Protein AF-I7J3J7-F1 (afdb_monomer)

pLDDT: mean 79.82, std 12.28, range [42.19, 95.25]

Organism: NCBI:txid1423751

Radius of gyration: 23.91 Å; Cα contacts (8 Å, |Δi|>4): 30; chains: 1; bounding box: 55×21×64 Å

Structure (mmCIF, N/CA/C/O backbone):
data_AF-I7J3J7-F1
#
_entry.id   AF-I7J3J7-F1
#
loop_
_atom_site.group_PDB
_atom_site.id
_atom_site.type_symbol
_atom_site.label_atom_id
_atom_site.label_alt_id
_atom_site.label_comp_id
_atom_site.label_asym_id
_atom_site.label_entity_id
_atom_site.label_seq_id
_atom_site.pdbx_PDB_ins_code
_atom_site.Cartn_x
_atom_site.Cartn_y
_atom_site.Cartn_z
_atom_site.occupancy
_atom_site.B_iso_or_equiv
_atom_site.auth_seq_id
_atom_site.auth_comp_id
_atom_site.auth_asym_id
_atom_site.auth_atom_id
_atom_site.pdbx_PDB_model_num
ATOM 1 N N . MET A 1 1 ? 8.560 -5.495 23.700 1.00 59.47 1 MET A N 1
ATOM 2 C CA . MET A 1 1 ? 8.356 -4.814 22.403 1.00 59.47 1 MET A CA 1
ATOM 3 C C . MET A 1 1 ? 7.828 -3.424 22.696 1.00 59.47 1 MET A C 1
ATOM 5 O O . MET A 1 1 ? 6.864 -3.328 23.442 1.00 59.47 1 MET A O 1
ATOM 9 N N . SER A 1 2 ? 8.471 -2.378 22.184 1.00 74.12 2 SER A N 1
ATOM 10 C CA . SER A 1 2 ? 8.046 -0.991 22.407 1.00 74.12 2 SER A CA 1
ATOM 11 C C . SER A 1 2 ? 7.105 -0.562 21.284 1.00 74.12 2 SER A C 1
ATOM 13 O O . SER A 1 2 ? 7.450 -0.701 20.114 1.00 74.12 2 SER A O 1
ATOM 15 N N . THR A 1 3 ? 5.918 -0.070 21.627 1.00 80.25 3 THR A N 1
ATOM 16 C CA . THR A 1 3 ? 4.945 0.474 20.669 1.00 80.25 3 THR A CA 1
ATOM 17 C C . THR A 1 3 ? 4.959 1.996 20.730 1.00 80.25 3 THR A C 1
ATOM 19 O O . THR A 1 3 ? 4.786 2.566 21.805 1.00 80.25 3 THR A O 1
ATOM 22 N N . SER A 1 4 ? 5.142 2.650 19.584 1.00 85.56 4 SER A N 1
ATOM 23 C CA . SER A 1 4 ? 5.110 4.112 19.457 1.00 85.56 4 SER A CA 1
ATOM 24 C C . SER A 1 4 ? 3.775 4.572 18.872 1.00 85.56 4 SER A C 1
ATOM 26 O O . SER A 1 4 ? 3.250 3.949 17.950 1.00 85.56 4 SER A O 1
ATOM 28 N N . ILE A 1 5 ? 3.230 5.675 19.389 1.00 86.75 5 ILE A N 1
ATOM 29 C CA . ILE A 1 5 ? 1.997 6.278 18.869 1.00 86.75 5 ILE A CA 1
ATOM 30 C C . ILE A 1 5 ? 2.331 7.052 17.591 1.00 86.75 5 ILE A C 1
ATOM 32 O O . ILE A 1 5 ? 3.247 7.870 17.582 1.00 86.75 5 ILE A O 1
ATOM 36 N N . THR A 1 6 ? 1.581 6.800 16.518 1.00 87.94 6 THR A N 1
ATOM 37 C CA . THR A 1 6 ? 1.696 7.521 15.243 1.00 87.94 6 THR A CA 1
ATOM 38 C C . THR A 1 6 ? 0.337 8.100 14.866 1.00 87.94 6 THR A C 1
ATOM 40 O O . THR A 1 6 ? -0.654 7.372 14.828 1.00 87.94 6 THR A O 1
ATOM 43 N N . THR A 1 7 ? 0.286 9.401 14.577 1.00 88.56 7 THR A N 1
ATOM 44 C CA . THR A 1 7 ? -0.940 10.100 14.163 1.00 88.56 7 THR A CA 1
ATOM 45 C C . THR A 1 7 ? -0.958 10.262 12.648 1.00 88.56 7 THR A C 1
ATOM 47 O O . THR A 1 7 ? -0.056 10.878 12.084 1.00 88.56 7 THR A O 1
ATOM 50 N N . ILE A 1 8 ? -2.000 9.750 11.991 1.00 88.38 8 ILE A N 1
ATOM 51 C CA . ILE A 1 8 ? -2.178 9.823 10.534 1.00 88.38 8 ILE A CA 1
ATOM 52 C C . ILE A 1 8 ? -3.395 10.703 10.236 1.00 88.38 8 ILE A C 1
ATOM 54 O O . ILE A 1 8 ? -4.453 10.530 10.843 1.00 88.38 8 ILE A O 1
ATOM 58 N N . ARG A 1 9 ? -3.251 11.656 9.309 1.00 91.25 9 ARG A N 1
ATOM 59 C CA . ARG A 1 9 ? -4.360 12.490 8.825 1.00 91.25 9 ARG A CA 1
ATOM 60 C C . ARG A 1 9 ? -4.965 11.841 7.585 1.00 91.25 9 ARG A C 1
ATOM 62 O O . ARG A 1 9 ? -4.247 11.588 6.625 1.00 91.25 9 ARG A O 1
ATOM 69 N N . LEU A 1 10 ? -6.267 11.576 7.625 1.00 90.56 10 LEU A N 1
ATOM 70 C CA . LEU A 1 10 ? -7.038 11.042 6.506 1.00 90.56 10 LEU A CA 1
ATOM 71 C C . LEU A 1 10 ? -8.230 11.959 6.254 1.00 90.56 10 LEU A C 1
ATOM 73 O O . LEU A 1 10 ? -8.795 12.505 7.204 1.00 90.56 10 LEU A O 1
ATOM 77 N N . ASP A 1 11 ? -8.618 12.079 4.988 1.00 95.25 11 ASP A N 1
ATOM 78 C CA . ASP A 1 11 ? -9.912 12.650 4.631 1.00 95.25 11 ASP A CA 1
ATOM 79 C C . ASP A 1 11 ? -11.054 11.822 5.243 1.00 95.25 11 ASP A C 1
ATOM 81 O O . ASP A 1 11 ? -10.950 10.600 5.403 1.00 95.25 11 ASP A O 1
ATOM 85 N N . GLU A 1 12 ? -12.154 12.485 5.594 1.00 93.69 12 GLU A N 1
ATOM 86 C CA . GLU A 1 12 ? -13.292 11.827 6.233 1.00 93.69 12 GLU A CA 1
ATOM 87 C C . GLU A 1 12 ? -13.977 10.800 5.325 1.00 93.69 12 GLU A C 1
ATOM 89 O O . GLU A 1 12 ? -14.398 9.747 5.814 1.00 93.69 12 GLU A O 1
ATOM 94 N N . ASN A 1 13 ? -14.079 11.077 4.024 1.00 94.12 13 ASN A N 1
ATOM 95 C CA . ASN A 1 13 ? -14.695 10.160 3.066 1.00 94.12 13 ASN A CA 1
ATOM 96 C C . ASN A 1 13 ? -13.797 8.941 2.871 1.00 94.12 13 ASN A C 1
ATOM 98 O O . ASN A 1 13 ? -14.253 7.811 3.039 1.00 94.12 13 ASN A O 1
ATOM 102 N N . LEU A 1 14 ? -12.492 9.174 2.675 1.00 92.44 14 LEU A N 1
ATOM 103 C CA . LEU A 1 14 ? -11.503 8.100 2.563 1.00 92.44 14 LEU A CA 1
ATOM 104 C C . LEU A 1 14 ? -11.510 7.191 3.796 1.00 92.44 14 LEU A C 1
ATOM 106 O O . LEU A 1 14 ? -11.450 5.970 3.671 1.00 92.44 14 LEU A O 1
ATOM 110 N N . LYS A 1 15 ? -11.604 7.768 4.999 1.00 91.81 15 LYS A N 1
ATOM 111 C CA . LYS A 1 15 ? -11.675 6.997 6.244 1.00 91.81 15 LYS A CA 1
ATOM 112 C C . LYS A 1 15 ? -12.913 6.097 6.283 1.00 91.81 15 LYS A C 1
ATOM 114 O O . LYS A 1 15 ? -12.787 4.939 6.678 1.00 91.81 15 LYS A O 1
ATOM 119 N N . LYS A 1 16 ? -14.086 6.616 5.901 1.00 93.75 16 LYS A N 1
ATOM 120 C CA . LYS A 1 16 ? -15.353 5.862 5.891 1.00 93.75 16 LYS A CA 1
ATOM 121 C C . LYS A 1 16 ? -15.311 4.718 4.882 1.00 93.75 16 LYS A C 1
ATOM 123 O O . LYS A 1 16 ? -15.646 3.590 5.241 1.00 93.75 16 LYS A O 1
ATOM 128 N N . ASP A 1 17 ? -14.849 4.992 3.666 1.00 93.62 17 ASP A N 1
ATOM 129 C CA . ASP A 1 17 ? -14.722 3.973 2.623 1.00 93.62 17 ASP A CA 1
ATOM 130 C C . ASP A 1 17 ? -13.720 2.894 3.022 1.00 93.62 17 ASP A C 1
ATOM 132 O O . ASP A 1 17 ? -14.022 1.702 2.945 1.00 93.62 17 ASP A O 1
ATOM 136 N N . LEU A 1 18 ? -12.547 3.292 3.515 1.00 91.75 18 LEU A N 1
ATOM 137 C CA . LEU A 1 18 ? -11.535 2.349 3.972 1.00 91.75 18 LEU A CA 1
ATOM 138 C C . LEU A 1 18 ? -12.074 1.483 5.115 1.00 91.75 18 LEU A C 1
ATOM 140 O O . LEU A 1 18 ? -11.949 0.265 5.058 1.00 91.75 18 LEU A O 1
ATOM 144 N N . GLN A 1 19 ? -12.738 2.075 6.108 1.00 92.19 19 GLN A N 1
ATOM 145 C CA . GLN A 1 19 ? -13.314 1.325 7.223 1.00 92.19 19 GLN A CA 1
ATOM 146 C C . GLN A 1 19 ? -14.351 0.294 6.753 1.00 92.19 19 GLN A C 1
ATOM 148 O O . GLN A 1 19 ? -14.236 -0.874 7.108 1.00 92.19 19 GLN A O 1
ATOM 153 N N . LYS A 1 20 ? -15.276 0.676 5.865 1.00 93.94 20 LYS A N 1
ATOM 154 C CA . LYS A 1 20 ? -16.280 -0.239 5.295 1.00 93.94 20 LYS A CA 1
ATOM 155 C C . LYS A 1 20 ? -15.650 -1.428 4.554 1.00 93.94 20 LYS A C 1
ATOM 157 O O . LYS A 1 20 ? -16.120 -2.562 4.676 1.00 93.94 20 LYS A O 1
ATOM 162 N N . ASN A 1 21 ? -14.595 -1.177 3.778 1.00 93.19 21 ASN A N 1
ATOM 163 C CA . ASN A 1 21 ? -13.877 -2.228 3.055 1.00 93.19 21 ASN A CA 1
ATOM 164 C C . ASN A 1 21 ? -13.131 -3.167 4.013 1.00 93.19 21 ASN A C 1
ATOM 166 O O . ASN A 1 21 ? -13.209 -4.385 3.870 1.00 93.19 21 ASN A O 1
ATOM 170 N N . LEU A 1 22 ? -12.445 -2.611 5.012 1.00 92.69 22 LEU A N 1
ATOM 171 C CA . LEU A 1 22 ? -11.704 -3.393 6.000 1.00 92.69 22 LEU A CA 1
ATOM 172 C C . LEU A 1 22 ? -12.635 -4.242 6.883 1.00 92.69 22 LEU A C 1
ATOM 174 O O . LEU A 1 22 ? -12.328 -5.409 7.128 1.00 92.69 22 LEU A O 1
ATOM 178 N N . ASP A 1 23 ? -13.799 -3.709 7.266 1.00 93.31 23 ASP A N 1
ATOM 179 C CA . ASP A 1 23 ? -14.832 -4.441 8.010 1.00 93.31 23 ASP A CA 1
ATOM 180 C C . ASP A 1 23 ? -15.369 -5.634 7.204 1.00 93.31 23 ASP A C 1
ATOM 182 O O . ASP A 1 23 ? -15.600 -6.706 7.761 1.00 93.31 23 ASP A O 1
ATOM 186 N N . SER A 1 24 ? -15.485 -5.491 5.879 1.00 92.44 24 SER A N 1
ATOM 187 C CA . SER A 1 24 ? -15.912 -6.583 4.988 1.00 92.44 24 SER A CA 1
ATOM 188 C C . SER A 1 24 ? -14.899 -7.736 4.929 1.00 92.44 24 SER A C 1
ATOM 190 O O . SER A 1 24 ? -15.276 -8.877 4.675 1.00 92.44 24 SER A O 1
ATOM 192 N N . ILE A 1 25 ? -13.618 -7.447 5.176 1.00 92.44 25 ILE A N 1
ATOM 193 C CA . ILE A 1 25 ? -12.512 -8.421 5.187 1.00 92.44 25 ILE A CA 1
ATOM 194 C C . ILE A 1 25 ? -12.206 -8.884 6.631 1.00 92.44 25 ILE A C 1
ATOM 196 O O . ILE A 1 25 ? -11.400 -9.788 6.849 1.00 92.44 25 ILE A O 1
ATOM 200 N N . GLY A 1 26 ? -12.863 -8.297 7.637 1.00 92.00 26 GLY A N 1
ATOM 201 C CA . GLY A 1 26 ? -12.683 -8.633 9.050 1.00 92.00 26 GLY A CA 1
ATOM 202 C C . GLY A 1 26 ? -11.361 -8.143 9.648 1.00 92.00 26 GLY A C 1
ATOM 203 O O . GLY A 1 26 ? -10.877 -8.716 10.626 1.00 92.00 26 GLY A O 1
ATOM 204 N N . ILE A 1 27 ? -10.752 -7.102 9.075 1.00 93.56 27 ILE A N 1
ATOM 205 C CA . ILE A 1 27 ? -9.493 -6.526 9.565 1.00 93.56 27 ILE A CA 1
ATOM 206 C C . ILE A 1 27 ? -9.693 -5.103 10.074 1.00 93.56 27 ILE A C 1
ATOM 208 O O . ILE A 1 27 ? -10.533 -4.355 9.592 1.00 93.56 27 ILE A O 1
ATOM 212 N N . THR A 1 28 ? -8.890 -4.701 11.059 1.00 92.12 28 THR A N 1
ATOM 213 C CA . THR A 1 28 ? -8.944 -3.332 11.586 1.00 92.12 28 THR A CA 1
ATOM 214 C C . THR A 1 28 ? -8.021 -2.398 10.811 1.00 92.12 28 THR A C 1
ATOM 216 O O . THR A 1 28 ? -7.011 -2.819 10.239 1.00 92.12 28 THR A O 1
ATOM 219 N N . MET A 1 29 ? -8.309 -1.098 10.887 1.00 90.19 29 MET A N 1
ATOM 220 C CA . MET A 1 29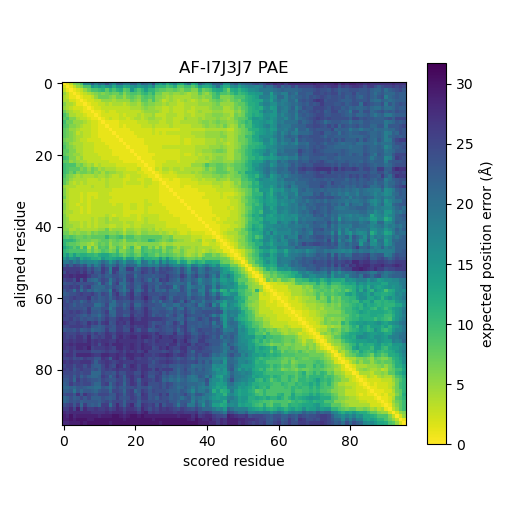 ? -7.464 -0.036 10.334 1.00 90.19 29 MET A CA 1
ATOM 221 C C . MET A 1 29 ? -5.999 -0.139 10.793 1.00 90.19 29 MET A C 1
ATOM 223 O O . MET A 1 29 ? -5.075 -0.015 9.994 1.00 90.19 29 MET A O 1
ATOM 227 N N . ASN A 1 30 ? -5.770 -0.426 12.078 1.00 90.56 30 ASN A N 1
ATOM 228 C CA . ASN A 1 30 ? -4.421 -0.599 12.615 1.00 90.56 30 ASN A CA 1
ATOM 229 C C . ASN A 1 30 ? -3.712 -1.812 11.994 1.00 90.56 30 ASN A C 1
ATOM 231 O O . ASN A 1 30 ? -2.547 -1.721 11.611 1.00 90.56 30 ASN A O 1
ATOM 235 N N . THR A 1 31 ? -4.423 -2.935 11.854 1.00 92.38 31 THR A N 1
ATOM 236 C CA . THR A 1 31 ? -3.883 -4.142 11.216 1.00 92.38 31 THR A CA 1
ATOM 237 C C . THR A 1 31 ? -3.437 -3.846 9.785 1.00 92.38 31 THR A C 1
ATOM 239 O O . THR A 1 31 ? -2.333 -4.232 9.407 1.00 92.38 31 THR A O 1
ATOM 242 N N . TYR A 1 32 ? -4.247 -3.109 9.020 1.00 92.50 32 TYR A N 1
ATOM 243 C CA . TYR A 1 32 ? -3.920 -2.708 7.651 1.00 92.50 32 TYR A CA 1
ATOM 244 C C . TYR A 1 32 ? -2.609 -1.911 7.571 1.00 92.50 32 TYR A C 1
ATOM 246 O O . TYR A 1 32 ? -1.693 -2.302 6.844 1.00 92.50 32 TYR A O 1
ATOM 254 N N . PHE A 1 33 ? -2.459 -0.854 8.375 1.00 91.06 33 PHE A N 1
ATOM 255 C CA . PHE A 1 33 ? -1.239 -0.037 8.364 1.00 91.06 33 PHE A CA 1
ATOM 256 C C . PHE A 1 33 ? 0.006 -0.807 8.815 1.00 91.06 33 PHE A C 1
ATOM 258 O O . PHE A 1 33 ? 1.080 -0.639 8.234 1.00 91.06 33 PHE A O 1
ATOM 265 N N . VAL A 1 34 ? -0.123 -1.693 9.806 1.00 92.12 34 VAL A N 1
ATOM 266 C CA . VAL A 1 34 ? 0.989 -2.549 10.241 1.00 92.12 34 VAL A CA 1
ATOM 267 C C . VAL A 1 34 ? 1.413 -3.511 9.128 1.00 92.12 34 VAL A C 1
ATOM 269 O O . VAL A 1 34 ? 2.611 -3.718 8.930 1.00 92.12 34 VAL A O 1
ATOM 272 N N . MET A 1 35 ? 0.464 -4.091 8.387 1.00 92.38 35 MET A N 1
ATOM 273 C CA . MET A 1 35 ? 0.771 -4.969 7.252 1.00 92.38 35 MET A CA 1
ATOM 274 C C . MET A 1 35 ? 1.470 -4.207 6.125 1.00 92.38 35 MET A C 1
ATOM 276 O O . MET A 1 35 ? 2.514 -4.662 5.660 1.00 92.38 35 MET A O 1
ATOM 280 N N . ALA A 1 36 ? 0.973 -3.022 5.761 1.00 90.88 36 ALA A N 1
ATOM 281 C CA . ALA A 1 36 ? 1.601 -2.173 4.751 1.00 90.88 36 ALA A CA 1
ATOM 282 C C . ALA A 1 36 ? 3.041 -1.787 5.140 1.00 90.88 36 ALA A C 1
ATOM 284 O O . ALA A 1 36 ? 3.961 -1.890 4.327 1.00 90.88 36 ALA A O 1
ATOM 285 N N . ALA A 1 37 ? 3.270 -1.418 6.405 1.00 91.25 37 ALA A N 1
ATOM 286 C 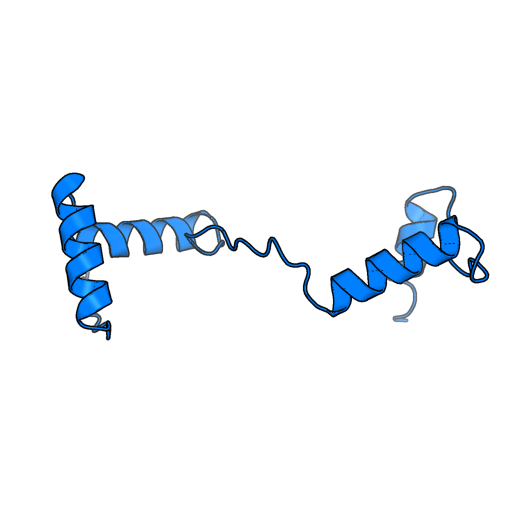CA . ALA A 1 37 ? 4.606 -1.105 6.907 1.00 91.25 37 ALA A CA 1
ATOM 287 C C . ALA A 1 37 ? 5.547 -2.321 6.849 1.00 91.25 37 ALA A C 1
ATOM 289 O O . ALA A 1 37 ? 6.687 -2.202 6.398 1.00 91.25 37 ALA A O 1
ATOM 290 N N . LYS A 1 38 ? 5.073 -3.507 7.258 1.00 92.12 38 LYS A N 1
ATOM 291 C CA . LYS A 1 38 ? 5.852 -4.752 7.159 1.00 92.12 38 LYS A CA 1
ATOM 292 C C . LYS A 1 38 ? 6.198 -5.082 5.712 1.00 92.12 38 LYS A C 1
ATOM 294 O O . LYS A 1 38 ? 7.351 -5.397 5.431 1.00 92.12 38 LYS A O 1
ATOM 299 N N . GLN A 1 39 ? 5.231 -4.970 4.806 1.00 91.88 39 GLN A N 1
ATOM 300 C CA . GLN A 1 39 ? 5.440 -5.215 3.384 1.00 91.88 39 GLN A CA 1
ATOM 301 C C . GLN A 1 39 ? 6.522 -4.291 2.819 1.00 91.88 39 GLN A C 1
ATOM 303 O O . GLN A 1 39 ? 7.450 -4.776 2.173 1.00 91.88 39 GLN A O 1
ATOM 308 N N . LEU A 1 40 ? 6.471 -2.995 3.140 1.00 90.44 40 LEU A N 1
ATOM 309 C CA . LEU A 1 40 ? 7.486 -2.032 2.716 1.00 90.44 40 LEU A CA 1
ATOM 310 C C . LEU A 1 40 ? 8.877 -2.398 3.245 1.00 90.44 40 LEU A C 1
ATOM 312 O O . LEU A 1 40 ? 9.851 -2.411 2.491 1.00 90.44 40 LEU A O 1
ATOM 316 N N . VAL A 1 41 ? 8.986 -2.735 4.533 1.00 91.12 41 VAL A N 1
ATOM 317 C CA . VAL A 1 41 ? 10.271 -3.093 5.153 1.00 91.12 41 VAL A CA 1
ATOM 318 C C . VAL A 1 41 ? 10.854 -4.371 4.544 1.00 91.12 41 VAL A C 1
ATOM 320 O O . VAL A 1 41 ? 12.066 -4.418 4.315 1.00 91.12 41 VAL A O 1
ATOM 323 N N . MET A 1 42 ? 10.010 -5.371 4.269 1.00 91.50 42 MET A N 1
ATOM 324 C CA . MET A 1 42 ? 10.418 -6.668 3.719 1.00 91.50 42 MET A CA 1
ATOM 325 C C . MET A 1 42 ? 10.783 -6.589 2.236 1.00 91.50 42 MET A C 1
ATOM 327 O O . MET A 1 42 ? 11.791 -7.155 1.830 1.00 91.50 42 MET A O 1
ATOM 331 N N . GLN A 1 43 ? 9.982 -5.892 1.429 1.00 89.62 43 GLN A N 1
ATOM 332 C CA . GLN A 1 43 ? 10.141 -5.873 -0.029 1.00 89.62 43 GLN A CA 1
ATOM 333 C C . GLN A 1 43 ? 11.001 -4.708 -0.526 1.00 89.62 43 GLN A C 1
ATOM 335 O O . GLN A 1 43 ? 11.376 -4.695 -1.695 1.00 89.62 43 GLN A O 1
ATOM 340 N N . LYS A 1 44 ? 11.287 -3.714 0.331 1.00 86.38 44 LYS A N 1
ATOM 341 C CA . LYS A 1 44 ? 11.934 -2.441 -0.048 1.00 86.38 44 LYS A CA 1
ATOM 342 C C . LYS A 1 44 ? 11.223 -1.733 -1.209 1.00 86.38 44 LYS A C 1
ATOM 344 O O . LYS A 1 44 ? 11.833 -0.974 -1.954 1.00 86.38 44 LYS A O 1
ATOM 349 N N . LYS A 1 45 ? 9.922 -1.986 -1.347 1.00 81.31 45 LYS A N 1
ATOM 350 C CA . LYS A 1 45 ? 9.038 -1.433 -2.370 1.00 81.31 45 LYS A CA 1
ATOM 351 C C . LYS A 1 45 ? 7.811 -0.844 -1.700 1.00 81.31 45 LYS A C 1
ATOM 353 O O . LYS A 1 45 ? 7.435 -1.240 -0.598 1.00 81.31 45 LYS A O 1
ATOM 358 N N . ILE A 1 46 ? 7.206 0.121 -2.371 1.00 85.31 46 ILE A N 1
ATOM 359 C CA . ILE A 1 46 ? 5.969 0.735 -1.912 1.00 85.31 46 ILE A CA 1
ATOM 360 C C . ILE A 1 46 ? 4.851 -0.332 -1.934 1.00 85.31 46 ILE A C 1
ATOM 362 O O . ILE A 1 46 ? 4.738 -1.052 -2.924 1.00 85.31 46 ILE A O 1
ATOM 366 N N . PRO A 1 47 ? 4.046 -0.477 -0.861 1.00 81.31 47 PRO A N 1
ATOM 367 C CA . PRO A 1 47 ? 3.063 -1.553 -0.701 1.00 81.31 47 PRO A CA 1
ATOM 368 C C . PRO A 1 47 ? 1.747 -1.256 -1.439 1.00 81.31 47 PRO A C 1
ATOM 370 O O . PRO A 1 47 ? 0.658 -1.438 -0.902 1.00 81.31 47 PRO A O 1
ATOM 373 N N . PHE A 1 48 ? 1.855 -0.743 -2.656 1.00 79.94 48 PHE A N 1
ATOM 374 C CA . PHE A 1 48 ? 0.777 -0.606 -3.621 1.00 79.94 48 PHE A CA 1
ATOM 375 C C . PHE A 1 48 ? 1.397 -0.611 -5.013 1.00 79.94 48 PHE A C 1
ATOM 377 O O . PHE A 1 48 ? 2.493 -0.080 -5.212 1.00 79.94 48 PHE A O 1
ATOM 384 N N . ASP A 1 49 ? 0.695 -1.204 -5.970 1.00 73.69 49 ASP A N 1
ATOM 385 C CA . ASP A 1 49 ? 1.102 -1.118 -7.362 1.00 73.69 49 ASP A CA 1
ATOM 386 C C . ASP A 1 49 ? 0.895 0.310 -7.862 1.00 73.69 49 ASP A C 1
ATOM 388 O O . ASP A 1 49 ? -0.176 0.908 -7.728 1.00 73.69 49 ASP A O 1
ATOM 392 N N . ILE A 1 50 ? 1.961 0.879 -8.415 1.00 68.12 50 ILE A N 1
ATOM 393 C CA . ILE A 1 50 ? 1.917 2.194 -9.039 1.00 68.12 50 ILE A CA 1
ATOM 394 C C . ILE A 1 50 ? 1.436 1.962 -10.471 1.00 68.12 50 ILE A C 1
ATOM 396 O O . ILE A 1 50 ? 2.236 1.713 -11.370 1.00 68.12 50 ILE A O 1
ATOM 400 N N . PHE A 1 51 ? 0.121 1.989 -10.685 1.00 55.53 51 PHE A N 1
ATOM 401 C CA . PHE A 1 51 ? -0.449 1.926 -12.030 1.00 55.53 51 PHE A CA 1
ATOM 402 C C . PHE A 1 51 ? -0.169 3.244 -12.757 1.00 55.53 51 PHE A C 1
ATOM 404 O O . PHE A 1 51 ? -0.969 4.176 -12.736 1.00 55.53 51 PHE A O 1
ATOM 411 N N . THR A 1 52 ? 0.992 3.343 -13.400 1.00 50.06 52 THR A N 1
ATOM 412 C CA . THR A 1 52 ? 1.233 4.343 -14.441 1.00 50.06 52 THR A CA 1
ATOM 413 C C . THR A 1 52 ? 0.941 3.694 -15.792 1.00 50.06 52 THR A C 1
ATOM 415 O O . THR A 1 52 ? 1.852 3.456 -16.579 1.00 50.06 52 THR A O 1
ATOM 418 N N . GLU A 1 53 ? -0.330 3.387 -16.079 1.00 52.84 53 GLU A N 1
ATOM 419 C CA . GLU A 1 53 ? -0.741 3.011 -17.450 1.00 52.84 53 GLU A CA 1
ATOM 420 C C . GLU A 1 53 ? -0.471 4.142 -18.456 1.00 52.84 53 GLU A C 1
ATOM 422 O O . GLU A 1 53 ? -0.483 3.932 -19.665 1.00 52.84 53 GLU A O 1
ATOM 427 N N . ILE A 1 54 ? -0.180 5.347 -17.960 1.00 57.53 54 ILE A N 1
ATOM 428 C CA . ILE A 1 54 ? 0.283 6.476 -18.751 1.00 57.53 54 ILE A CA 1
ATOM 429 C C . ILE A 1 54 ? 1.797 6.596 -18.533 1.00 57.53 54 ILE A C 1
ATOM 431 O O . ILE A 1 54 ? 2.218 7.010 -17.445 1.00 57.53 54 ILE A O 1
ATOM 435 N N . PRO A 1 55 ? 2.625 6.243 -19.537 1.00 60.25 55 PRO A N 1
ATOM 436 C CA . PRO A 1 55 ? 4.050 6.528 -19.509 1.00 60.25 55 PRO A CA 1
ATOM 437 C C . PRO A 1 55 ? 4.257 8.006 -19.187 1.00 60.25 55 PRO A C 1
ATOM 439 O O . PRO A 1 55 ? 3.573 8.870 -19.744 1.00 60.25 55 PRO A O 1
ATOM 442 N N . ASN A 1 56 ? 5.198 8.309 -18.292 1.00 67.56 56 ASN A N 1
ATOM 443 C CA . ASN A 1 56 ? 5.557 9.699 -18.025 1.00 67.56 56 ASN A CA 1
ATOM 444 C C . ASN A 1 56 ? 5.989 10.393 -19.339 1.00 67.56 56 ASN A C 1
ATOM 446 O O . ASN A 1 56 ? 6.368 9.733 -20.311 1.00 67.56 56 ASN A O 1
ATOM 450 N N . GLU A 1 57 ? 5.911 11.726 -19.404 1.00 70.12 57 GLU A N 1
ATOM 451 C CA . GLU A 1 57 ? 6.177 12.456 -20.654 1.00 70.12 57 GLU A CA 1
ATOM 452 C C . GLU A 1 57 ? 7.550 12.141 -21.265 1.00 70.12 57 GLU A C 1
ATOM 454 O O . GLU A 1 57 ? 7.684 12.122 -22.490 1.00 70.12 57 GLU A O 1
ATOM 459 N N . THR A 1 58 ? 8.550 11.860 -20.428 1.00 71.62 58 THR A N 1
ATOM 460 C CA . THR A 1 58 ? 9.897 11.468 -20.854 1.00 71.62 58 THR A CA 1
ATOM 461 C C . THR A 1 58 ? 9.881 10.113 -21.562 1.00 71.62 58 THR A C 1
ATOM 463 O O . THR A 1 58 ? 10.404 9.995 -22.668 1.00 71.62 58 THR A O 1
ATOM 466 N N . THR A 1 59 ? 9.217 9.112 -20.983 1.00 72.19 59 THR A N 1
ATOM 467 C CA . THR A 1 59 ? 9.053 7.779 -21.575 1.00 72.19 59 THR A CA 1
ATOM 468 C C . THR A 1 59 ? 8.216 7.843 -22.853 1.00 72.19 59 THR A C 1
ATOM 470 O O . THR A 1 59 ? 8.573 7.209 -23.841 1.00 72.19 59 THR A O 1
ATOM 473 N N . ARG A 1 60 ? 7.166 8.677 -22.900 1.00 69.75 60 ARG A N 1
ATOM 474 C CA . ARG A 1 60 ? 6.338 8.851 -24.107 1.00 69.75 60 ARG A CA 1
ATOM 475 C C . ARG A 1 60 ? 7.121 9.457 -25.276 1.00 69.75 60 ARG A C 1
ATOM 477 O O . ARG A 1 60 ? 6.958 9.025 -26.413 1.00 69.75 60 ARG A O 1
ATOM 484 N N . LYS A 1 61 ? 7.974 10.452 -25.008 1.00 74.00 61 LYS A N 1
ATOM 485 C CA . LYS A 1 61 ? 8.844 11.067 -26.027 1.00 74.00 61 LYS A CA 1
ATOM 486 C C . LYS A 1 61 ? 9.920 10.098 -26.515 1.00 74.00 61 LYS A C 1
ATOM 488 O O . LYS A 1 61 ? 10.196 10.077 -27.709 1.00 74.00 61 LYS A O 1
ATOM 493 N N . ALA A 1 62 ? 10.488 9.294 -25.615 1.00 75.06 62 ALA A N 1
ATOM 494 C CA . ALA A 1 62 ? 11.475 8.280 -25.973 1.00 75.06 62 ALA A CA 1
ATOM 495 C C . ALA A 1 62 ? 10.879 7.198 -26.891 1.00 75.06 62 ALA A C 1
ATOM 497 O O . ALA A 1 62 ? 11.491 6.873 -27.903 1.00 75.06 62 ALA A O 1
ATOM 498 N N . MET A 1 63 ? 9.668 6.710 -26.594 1.00 75.06 63 MET A N 1
ATOM 499 C CA . MET A 1 63 ? 8.964 5.748 -27.455 1.00 75.06 63 MET A CA 1
ATOM 500 C C . MET A 1 63 ? 8.657 6.335 -28.839 1.00 75.06 63 MET A C 1
ATOM 502 O O . MET A 1 63 ? 8.979 5.714 -29.842 1.00 75.06 63 MET A O 1
ATOM 506 N N . LEU A 1 64 ? 8.136 7.569 -28.909 1.00 74.44 64 LEU A N 1
ATOM 507 C CA . LEU A 1 64 ? 7.847 8.228 -30.190 1.00 74.44 64 LEU A CA 1
ATOM 508 C C . LEU A 1 64 ? 9.109 8.444 -31.042 1.00 74.44 64 LEU A C 1
ATOM 510 O O . LEU A 1 64 ? 9.055 8.326 -32.263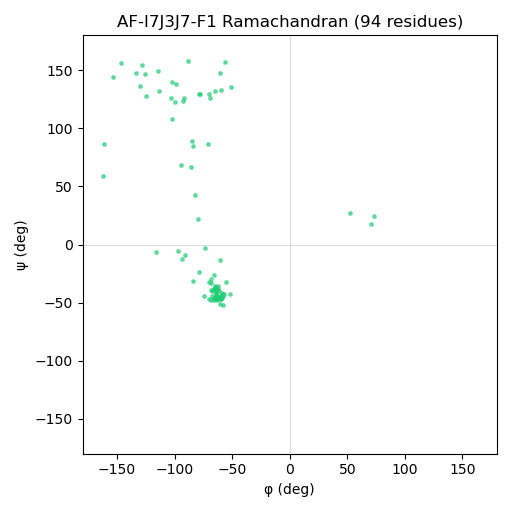 1.00 74.44 64 LEU A O 1
ATOM 514 N N . LEU A 1 65 ? 10.239 8.781 -30.411 1.00 72.50 65 LEU A N 1
ATOM 515 C CA . LEU A 1 65 ? 11.522 8.912 -31.104 1.00 72.50 65 LEU A CA 1
ATOM 516 C C . LEU A 1 65 ? 12.032 7.566 -31.623 1.00 72.50 65 LEU A C 1
ATOM 518 O O . LEU A 1 65 ? 12.552 7.527 -32.733 1.00 72.50 65 LEU A O 1
ATOM 522 N N . ALA A 1 66 ? 11.883 6.489 -30.850 1.00 71.50 66 ALA A N 1
ATOM 523 C CA . ALA A 1 66 ? 12.244 5.145 -31.293 1.00 71.50 66 ALA A CA 1
ATOM 524 C C . ALA A 1 66 ? 11.384 4.708 -32.493 1.00 71.50 66 ALA A C 1
ATOM 526 O O . ALA A 1 66 ? 11.937 4.328 -33.521 1.00 71.50 66 ALA A O 1
ATOM 527 N N . ASP A 1 67 ? 10.062 4.886 -32.417 1.00 73.62 67 ASP A N 1
ATOM 528 C CA . ASP A 1 67 ? 9.138 4.555 -33.510 1.00 73.62 67 ASP A CA 1
ATOM 529 C C . ASP A 1 67 ? 9.429 5.37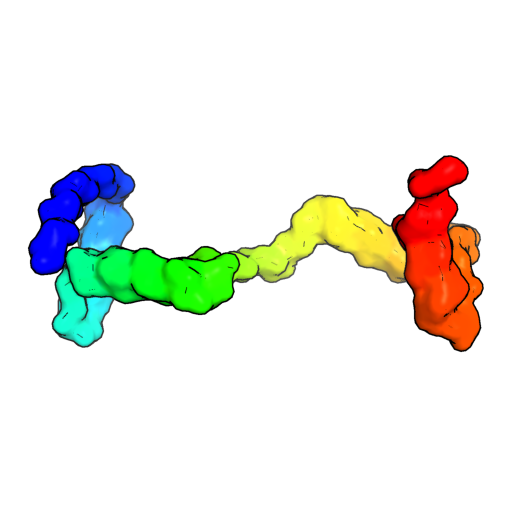8 -34.779 1.00 73.62 67 ASP A C 1
ATOM 531 O O . ASP A 1 67 ? 9.386 4.862 -35.895 1.00 73.62 67 ASP A O 1
ATOM 535 N N . ALA A 1 68 ? 9.755 6.668 -34.636 1.00 73.69 68 ALA A N 1
ATOM 536 C CA . ALA A 1 68 ? 10.079 7.539 -35.768 1.00 73.69 68 ALA A CA 1
ATOM 537 C C . ALA A 1 68 ? 11.424 7.191 -36.432 1.00 73.69 68 ALA A C 1
ATOM 539 O O . ALA A 1 68 ? 11.560 7.357 -37.648 1.00 73.69 68 ALA A O 1
ATOM 540 N N . LYS A 1 69 ? 12.401 6.711 -35.651 1.00 73.00 69 LYS A N 1
ATOM 541 C CA . LYS A 1 69 ? 13.675 6.177 -36.158 1.00 73.00 69 LYS A CA 1
ATOM 542 C C . LYS A 1 69 ? 13.456 4.867 -36.909 1.00 73.00 69 LYS A C 1
ATOM 544 O O . LYS A 1 69 ? 13.908 4.744 -38.042 1.00 73.00 69 LYS A O 1
ATOM 549 N N . GLU A 1 70 ? 12.692 3.938 -36.332 1.00 65.69 70 GLU A N 1
ATOM 550 C CA . GLU A 1 70 ? 12.382 2.644 -36.956 1.00 65.69 70 GLU A CA 1
ATOM 551 C C . GLU A 1 70 ? 11.578 2.812 -38.258 1.00 65.69 70 GLU A C 1
ATOM 553 O O . GLU A 1 70 ? 11.855 2.154 -39.260 1.00 65.69 70 GLU A O 1
ATOM 558 N N . ALA A 1 71 ? 10.639 3.762 -38.292 1.00 73.94 71 ALA A N 1
ATOM 559 C CA . ALA A 1 71 ? 9.872 4.108 -39.489 1.00 73.94 71 ALA A CA 1
ATOM 560 C C . ALA A 1 71 ? 10.675 4.893 -40.552 1.00 73.94 71 ALA A C 1
ATOM 562 O O . ALA A 1 71 ? 10.129 5.213 -41.611 1.00 73.94 71 ALA A O 1
ATOM 563 N N . GLY A 1 72 ? 11.943 5.238 -40.287 1.00 67.44 72 GLY A N 1
ATOM 564 C CA . GLY A 1 72 ? 12.826 5.951 -41.218 1.00 67.44 72 GLY A CA 1
ATOM 565 C C . GLY A 1 72 ? 12.466 7.424 -41.449 1.00 67.44 72 GLY A C 1
ATOM 566 O O . GLY A 1 72 ? 12.895 8.013 -42.440 1.00 67.44 72 GLY A O 1
ATOM 567 N N . LEU A 1 73 ? 11.666 8.027 -40.561 1.00 72.75 73 LEU A N 1
ATOM 568 C CA . LEU A 1 73 ? 11.269 9.442 -40.634 1.00 72.75 73 LEU A CA 1
ATOM 569 C C . LEU A 1 73 ? 12.373 10.385 -40.131 1.00 72.75 73 LEU A C 1
ATOM 571 O O . LEU A 1 73 ? 12.400 11.558 -40.506 1.00 72.75 73 LEU A O 1
ATOM 575 N N . ILE A 1 74 ? 13.276 9.876 -39.291 1.00 73.12 74 ILE A N 1
ATOM 576 C CA . ILE A 1 74 ? 14.479 10.555 -38.795 1.00 73.12 74 ILE A CA 1
ATOM 577 C C . ILE A 1 74 ? 15.685 9.609 -38.899 1.00 73.12 74 ILE A C 1
ATOM 579 O O . ILE A 1 74 ? 15.498 8.399 -38.764 1.00 73.12 74 ILE A O 1
ATOM 583 N N . PRO A 1 75 ? 16.907 10.122 -39.152 1.00 69.50 75 PRO A N 1
ATOM 584 C CA . PRO A 1 75 ? 18.108 9.293 -39.192 1.00 69.50 75 PRO A CA 1
ATOM 585 C C . PRO A 1 75 ? 18.321 8.600 -37.843 1.00 69.50 75 PRO A C 1
ATOM 587 O O . PRO A 1 75 ? 18.209 9.217 -36.777 1.00 69.50 75 PRO A O 1
ATOM 590 N N . ASP A 1 76 ? 18.594 7.299 -37.895 1.00 70.44 76 ASP A N 1
ATOM 591 C CA . ASP A 1 76 ? 18.851 6.509 -36.702 1.00 70.44 76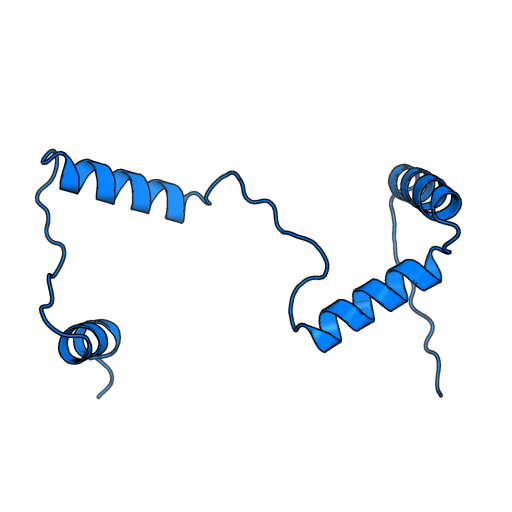 ASP A CA 1
ATOM 592 C C . ASP A 1 76 ? 20.317 6.644 -36.276 1.00 70.44 76 ASP A C 1
ATOM 594 O O . ASP A 1 76 ? 21.168 5.833 -36.624 1.00 70.44 76 ASP A O 1
ATOM 598 N N . ASP A 1 77 ? 20.611 7.697 -35.513 1.00 69.88 77 ASP A N 1
ATOM 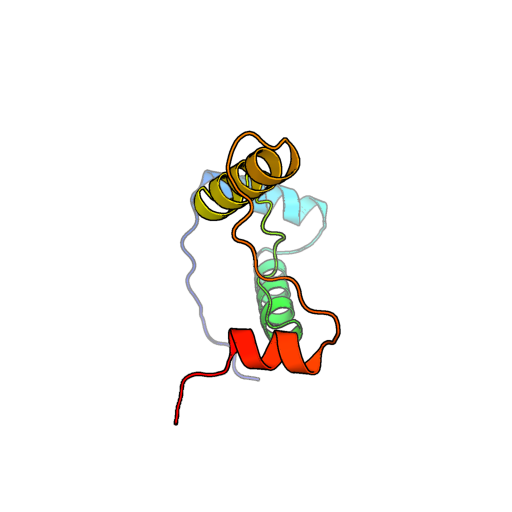599 C CA . ASP A 1 77 ? 21.939 7.936 -34.924 1.00 69.88 77 ASP A CA 1
ATOM 600 C C . ASP A 1 77 ? 22.185 7.093 -33.649 1.00 69.88 77 ASP A C 1
ATOM 602 O O . ASP A 1 77 ? 22.968 7.474 -32.775 1.00 69.88 77 ASP A O 1
ATOM 606 N N . SER A 1 78 ? 21.454 5.987 -33.468 1.00 68.69 78 SER A N 1
ATOM 607 C CA . SER A 1 78 ? 21.588 5.128 -32.288 1.00 68.69 78 SER A CA 1
ATOM 608 C C .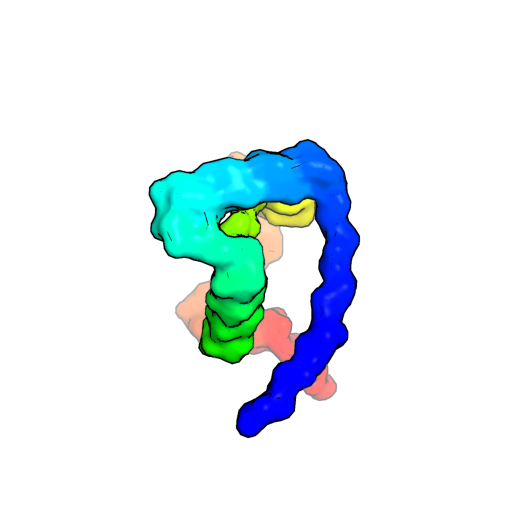 SER A 1 78 ? 22.824 4.230 -32.423 1.00 68.69 78 SER A C 1
ATOM 610 O O . SER A 1 78 ? 22.983 3.563 -33.445 1.00 68.69 78 SER A O 1
ATOM 612 N N . PRO A 1 79 ? 23.708 4.173 -31.413 1.00 71.75 79 PRO A N 1
ATOM 613 C CA . PRO A 1 79 ? 24.875 3.307 -31.481 1.00 71.75 79 PRO A CA 1
ATOM 614 C C . PRO A 1 79 ? 24.452 1.832 -31.394 1.00 71.75 79 PRO A C 1
ATOM 616 O O . PRO A 1 79 ? 23.699 1.440 -30.501 1.00 71.75 79 PRO A O 1
ATOM 619 N N . SER A 1 80 ? 24.931 1.017 -32.334 1.00 73.50 80 SER A N 1
ATOM 620 C CA . SER A 1 80 ? 24.747 -0.436 -32.347 1.00 73.50 80 SER A CA 1
ATOM 621 C C . SER A 1 80 ? 25.987 -1.128 -31.794 1.00 73.50 80 SER A C 1
ATOM 623 O O . SER A 1 80 ? 27.102 -0.762 -32.163 1.00 73.50 80 SER A O 1
ATOM 625 N N . PHE A 1 81 ? 25.796 -2.157 -30.971 1.00 79.44 81 PHE A N 1
ATOM 626 C CA . PHE A 1 81 ? 26.885 -2.898 -30.337 1.00 79.44 81 PHE A CA 1
ATOM 627 C C . PHE A 1 81 ? 26.693 -4.398 -30.551 1.00 79.44 81 PHE A C 1
ATOM 629 O O . PHE A 1 81 ? 25.590 -4.914 -30.369 1.00 79.44 81 PHE A O 1
ATOM 636 N N . ASP A 1 82 ? 27.771 -5.101 -30.891 1.00 81.88 82 ASP A N 1
ATOM 637 C CA . ASP A 1 82 ? 27.742 -6.545 -31.163 1.00 81.88 82 ASP A CA 1
ATOM 638 C C . ASP A 1 82 ? 28.010 -7.404 -29.916 1.00 81.88 82 ASP A C 1
ATOM 640 O O . ASP A 1 82 ? 27.875 -8.629 -29.948 1.00 81.88 82 ASP A O 1
ATOM 644 N N . ASN A 1 83 ? 28.420 -6.790 -28.803 1.00 79.62 83 ASN A N 1
ATOM 645 C CA . ASN A 1 83 ? 28.717 -7.488 -27.557 1.00 79.62 83 ASN A CA 1
ATOM 646 C C . ASN A 1 83 ? 28.365 -6.639 -26.322 1.00 79.62 83 ASN A C 1
ATOM 648 O O . ASN A 1 83 ? 28.280 -5.412 -26.379 1.00 79.62 83 ASN A O 1
ATOM 652 N N . VAL A 1 84 ? 28.121 -7.323 -25.200 1.00 77.94 84 VAL A N 1
ATOM 653 C CA . VAL A 1 84 ? 27.662 -6.699 -23.947 1.00 77.94 84 VAL A CA 1
ATOM 654 C C . VAL A 1 84 ? 28.747 -5.817 -23.327 1.00 77.94 84 VAL A C 1
ATOM 656 O O . VAL A 1 84 ? 28.424 -4.795 -22.728 1.00 77.94 84 VAL A O 1
ATOM 659 N N . ASP A 1 85 ? 30.019 -6.185 -23.479 1.00 77.25 85 ASP A N 1
ATOM 660 C CA . ASP A 1 85 ? 31.151 -5.442 -22.921 1.00 77.25 85 ASP A CA 1
ATOM 661 C C . ASP A 1 85 ? 31.301 -4.051 -23.565 1.00 77.25 85 ASP A C 1
ATOM 663 O O . ASP A 1 85 ? 31.394 -3.052 -22.852 1.00 77.25 85 ASP A O 1
ATOM 667 N N . ASP A 1 86 ? 31.220 -3.969 -24.894 1.00 77.38 86 ASP A N 1
ATOM 668 C CA . ASP A 1 86 ? 31.282 -2.733 -25.686 1.00 77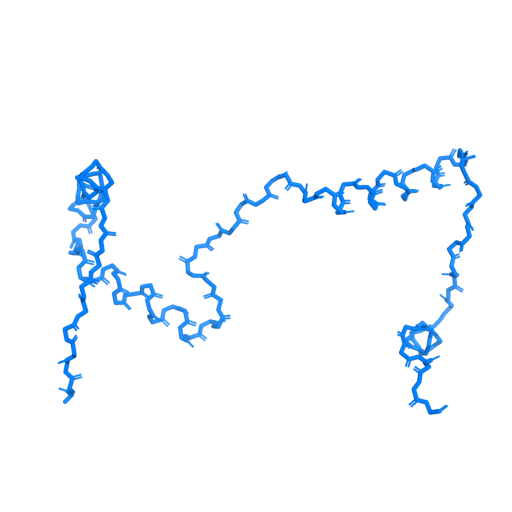.38 86 ASP A CA 1
ATOM 669 C C . ASP A 1 86 ? 30.065 -1.830 -25.409 1.00 77.38 86 ASP A C 1
ATOM 671 O O . ASP A 1 86 ? 30.197 -0.619 -25.210 1.00 77.38 86 ASP A O 1
ATOM 675 N N . PHE A 1 87 ? 28.878 -2.432 -25.245 1.00 79.62 87 PHE A N 1
ATOM 676 C CA . PHE A 1 87 ? 27.678 -1.718 -24.799 1.00 79.62 87 PHE A CA 1
ATOM 677 C C . PHE A 1 87 ? 27.867 -1.090 -23.411 1.00 79.62 87 PHE A C 1
ATOM 679 O O . PHE A 1 87 ? 27.626 0.107 -23.236 1.00 79.62 87 PHE A O 1
ATOM 686 N N . MET A 1 88 ? 28.329 -1.863 -22.422 1.00 80.50 88 MET A N 1
ATOM 687 C CA . MET A 1 88 ? 28.533 -1.362 -21.057 1.00 80.50 88 MET A CA 1
ATOM 688 C C . MET A 1 88 ? 29.626 -0.288 -21.017 1.00 80.50 88 MET A C 1
ATOM 690 O O . MET A 1 88 ? 29.493 0.700 -20.293 1.00 80.50 88 MET A O 1
ATOM 694 N N . GLN A 1 89 ? 30.667 -0.421 -21.838 1.00 82.06 89 GLN A N 1
ATOM 695 C CA . GLN A 1 89 ? 31.708 0.592 -21.965 1.00 82.06 89 GLN A CA 1
ATOM 696 C C . GLN A 1 89 ? 31.165 1.914 -22.526 1.00 82.06 89 GLN A C 1
ATOM 698 O O . GLN A 1 89 ? 31.555 2.968 -22.038 1.00 82.06 89 GLN A O 1
ATOM 703 N N . SER A 1 90 ? 30.216 1.893 -23.463 1.00 77.62 90 SER A N 1
ATOM 704 C CA . SER A 1 90 ? 29.587 3.119 -23.980 1.00 77.62 90 SER A CA 1
ATOM 705 C C . SER A 1 90 ? 28.699 3.850 -22.961 1.00 77.62 90 SER A C 1
ATOM 707 O O . SER A 1 90 ? 28.570 5.071 -23.016 1.00 77.62 90 SER A O 1
ATOM 709 N N . LEU A 1 91 ? 28.092 3.119 -22.016 1.00 78.75 91 LEU A N 1
ATOM 710 C CA . LEU A 1 91 ? 27.195 3.697 -21.009 1.00 78.75 91 LEU A CA 1
ATOM 711 C C . LEU A 1 91 ? 27.936 4.267 -19.799 1.00 78.75 91 LEU A C 1
ATOM 713 O O . LEU A 1 91 ? 27.451 5.205 -19.166 1.00 78.75 91 LEU A O 1
ATOM 717 N N . TYR A 1 92 ? 29.079 3.673 -19.455 1.00 77.62 92 TYR A N 1
ATOM 718 C CA . TYR A 1 92 ? 29.832 4.002 -18.242 1.00 77.62 92 TYR A 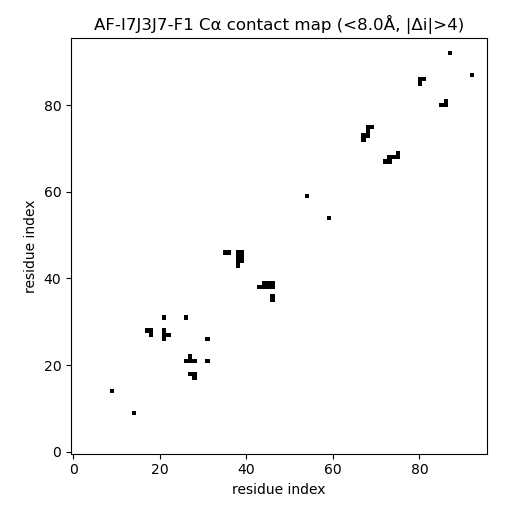CA 1
ATOM 719 C C . TYR A 1 92 ? 31.223 4.589 -18.520 1.00 77.62 92 TYR A C 1
ATOM 721 O O . TYR A 1 92 ? 31.905 5.012 -17.587 1.00 77.62 92 TYR A O 1
ATOM 729 N N . GLY A 1 93 ? 31.654 4.623 -19.780 1.00 64.62 93 GLY A N 1
ATOM 730 C CA . GLY A 1 93 ? 32.976 5.067 -20.206 1.00 64.62 93 GLY A CA 1
ATOM 731 C C . GLY A 1 93 ? 33.072 6.570 -20.422 1.00 64.62 93 GLY A C 1
ATOM 732 O O . GLY A 1 93 ? 33.276 6.997 -21.551 1.00 64.62 93 GLY A O 1
ATOM 733 N N . ASP A 1 94 ? 32.957 7.337 -19.336 1.00 56.09 94 ASP A N 1
ATOM 734 C CA . ASP A 1 94 ? 33.738 8.568 -19.145 1.00 56.09 94 ASP A CA 1
ATOM 735 C C . ASP A 1 94 ? 33.736 8.954 -17.651 1.00 56.09 94 ASP A C 1
ATOM 737 O O . ASP A 1 94 ? 32.853 9.656 -17.161 1.00 56.09 94 ASP A O 1
ATOM 741 N N . ASN A 1 95 ? 34.676 8.387 -16.887 1.00 49.53 95 ASN A N 1
ATOM 742 C CA . ASN A 1 95 ? 35.105 8.862 -15.561 1.00 49.53 95 ASN A CA 1
ATOM 743 C C . ASN A 1 95 ? 36.476 8.251 -15.199 1.00 49.53 95 ASN A C 1
ATOM 745 O O . ASN A 1 95 ? 36.613 7.555 -14.190 1.00 49.53 95 ASN A O 1
ATOM 749 N N . VAL A 1 96 ? 37.484 8.522 -16.038 1.00 42.19 96 VAL A N 1
ATOM 750 C CA . VAL A 1 96 ? 38.883 8.757 -15.626 1.00 42.19 96 VAL A CA 1
ATOM 751 C C . VAL A 1 96 ? 39.435 9.897 -16.467 1.00 42.19 96 VAL A C 1
ATOM 753 O O . VAL A 1 96 ? 39.378 9.769 -17.706 1.00 42.19 96 VAL A O 1
#

Sequence (96 aa):
MSTSITTIRLDENLKKDLQKNLDSIGITMNTYFVMAAKQLVMQKKIPFDIFTEIPNETTRKAMLLADAKEAGLIPDDSPSFDNVDDFMQSLYGDNV

Nearest PDB structures (foldseek):
  4ml0-assembly2_E  TM=6.085E-01  e=6.064E-03  Escherichia coli B str. REL606
  4fxe-assembly1_A-2  TM=6.817E-01  e=1.803E-01  Escherichia coli K-12
  2kna-assembly1_A  TM=2.811E-01  e=3.764E+00  Homo sapiens

Solvent-accessible surface area (backbone atoms only — not comparable to full-atom values): 6274 Å² total; per-residue (Å²): 136,90,84,80,92,79,91,81,92,71,57,73,67,60,48,52,54,50,49,57,55,31,55,75,74,73,45,52,74,68,58,52,54,53,50,42,51,50,44,24,70,75,68,77,42,76,76,61,87,80,82,60,91,64,63,54,73,67,56,47,51,51,50,52,52,51,52,35,30,74,71,63,78,42,86,71,86,69,90,83,68,96,47,70,67,64,45,52,43,72,77,63,69,83,85,129

Foldseek 3Di:
DDDDDDDDDDDPVVVVVVQVVCVVVPHDPVRVVVVQVVCCVVVVDRSDDPPCVPPDPVVVVVVVVVVCCVVVVDPDPDDDDPDPVVVVCVVPVDDD

InterPro domains:
  IPR007337 RelB antitoxin/Antitoxin DinJ [PF04221] (6-63)
  IPR007337 RelB antitoxin/Antitoxin DinJ [PTHR38781] (1-69)
  IPR013321 Arc-type ribbon-helix-helix [G3DSA:1.10.1220.10] (4-82)

Secondary structure (DSSP, 8-state):
-PPPP------HHHHHHHHHHHHHHT--HHHHHHHHHHHHHHHSS-SS-----S--HHHHHHHHHHHHHHTTSS---PPP-SSHHHHHHHHH----

Mean predicted aligned error: 14.26 Å